Protein AF-X1LGA4-F1 (afdb_monomer)

Solvent-accessible surface area (backbone atoms only — not comparable to full-atom values): 5306 Å² total; per-residue (Å²): 132,86,81,79,70,82,78,80,75,78,58,66,29,38,62,68,54,42,18,71,73,70,72,46,55,51,68,57,51,52,50,35,46,72,70,61,72,43,72,74,44,72,62,88,93,43,64,30,31,47,49,67,52,52,52,50,46,47,63,76,65,62,71,74,51,75,63,61,48,48,51,54,51,53,52,54,56,58,60,55,65,69,67,79,78,119

Structure (mmCIF, N/CA/C/O backbone):
data_AF-X1LGA4-F1
#
_entry.id   AF-X1LGA4-F1
#
loop_
_atom_site.group_PDB
_atom_site.id
_atom_site.type_symbol
_atom_site.label_atom_id
_atom_site.label_alt_id
_atom_site.label_comp_id
_atom_site.label_asym_id
_atom_site.label_entity_id
_atom_site.label_seq_id
_atom_site.pdbx_PDB_ins_code
_atom_site.Cartn_x
_atom_site.Cartn_y
_atom_site.Cartn_z
_atom_site.occupancy
_atom_site.B_iso_or_equiv
_atom_site.auth_seq_id
_atom_site.auth_comp_id
_atom_site.auth_asym_id
_atom_site.auth_atom_id
_atom_site.pdbx_PDB_model_num
ATOM 1 N N . MET A 1 1 ? -33.848 -13.494 -15.726 1.00 54.88 1 MET A N 1
ATOM 2 C CA . MET A 1 1 ? -32.411 -13.160 -15.870 1.00 54.88 1 MET A CA 1
ATOM 3 C C . MET A 1 1 ? -32.030 -12.216 -14.734 1.00 54.88 1 MET A C 1
ATOM 5 O O . MET A 1 1 ? -32.634 -11.154 -14.633 1.00 54.88 1 MET A O 1
ATOM 9 N N . LYS A 1 2 ? -31.126 -12.604 -13.820 1.00 53.56 2 LYS A N 1
ATOM 10 C CA . LYS A 1 2 ? -30.653 -11.694 -12.759 1.00 53.56 2 LYS A CA 1
ATOM 11 C C . LYS A 1 2 ? -29.798 -10.607 -13.418 1.00 53.56 2 LYS A C 1
ATOM 13 O O . LYS A 1 2 ? -28.780 -10.931 -14.018 1.00 53.56 2 LYS A O 1
ATOM 18 N N . LYS A 1 3 ? -30.218 -9.341 -13.335 1.00 53.88 3 LYS A N 1
ATOM 19 C CA . LYS A 1 3 ? -29.389 -8.197 -13.739 1.00 53.88 3 LYS A CA 1
ATOM 20 C C . LYS A 1 3 ? -28.178 -8.159 -12.804 1.00 53.88 3 LYS A C 1
ATOM 22 O O . LYS A 1 3 ? -28.327 -7.847 -11.625 1.00 53.88 3 LYS A O 1
ATOM 27 N N . SER A 1 4 ? -27.001 -8.529 -13.299 1.00 57.22 4 SER A N 1
ATOM 28 C CA . SER A 1 4 ? -25.743 -8.302 -12.591 1.00 57.22 4 SER A CA 1
ATOM 29 C C . SER A 1 4 ? -25.484 -6.799 -12.594 1.00 57.22 4 SER A C 1
ATOM 31 O O . SER A 1 4 ? -25.108 -6.233 -13.620 1.00 57.22 4 SER A O 1
ATOM 33 N N . SER A 1 5 ? -25.759 -6.140 -11.470 1.00 63.41 5 SER A N 1
ATOM 34 C CA . SER A 1 5 ? -25.328 -4.758 -11.252 1.00 63.41 5 SER A CA 1
ATOM 35 C C . SER A 1 5 ? -23.815 -4.670 -11.487 1.00 63.41 5 SER A C 1
ATOM 37 O O . SER A 1 5 ? -23.107 -5.589 -11.054 1.00 63.41 5 SER A O 1
ATOM 39 N N . PRO A 1 6 ? -23.293 -3.623 -12.153 1.00 65.00 6 PRO A N 1
ATOM 40 C CA . PRO A 1 6 ? -21.855 -3.432 -12.250 1.00 65.00 6 PRO A CA 1
ATOM 41 C C . PRO A 1 6 ? -21.279 -3.398 -10.832 1.00 65.00 6 PRO A C 1
ATOM 43 O O . PRO A 1 6 ? -21.719 -2.622 -9.981 1.00 65.00 6 PRO A O 1
ATOM 46 N N . VAL A 1 7 ? -20.337 -4.299 -10.557 1.00 67.19 7 VAL A N 1
ATOM 47 C CA . VAL A 1 7 ? -19.660 -4.376 -9.264 1.00 67.19 7 VAL A CA 1
ATOM 48 C C . VAL A 1 7 ? -18.857 -3.088 -9.114 1.00 67.19 7 VAL A C 1
ATOM 50 O O . VAL A 1 7 ? -17.808 -2.937 -9.737 1.00 67.19 7 VAL A O 1
ATOM 53 N N . MET A 1 8 ? -19.367 -2.130 -8.334 1.00 70.62 8 MET A N 1
ATOM 54 C CA . MET A 1 8 ? -18.613 -0.931 -7.973 1.00 70.62 8 MET A CA 1
ATOM 55 C C . MET A 1 8 ? -17.325 -1.378 -7.282 1.00 70.62 8 MET A C 1
ATOM 57 O O . MET A 1 8 ? -17.355 -1.926 -6.179 1.00 70.62 8 MET A O 1
ATOM 61 N N . GLN A 1 9 ? -16.192 -1.187 -7.954 1.00 71.88 9 GLN A N 1
ATOM 62 C CA . GLN A 1 9 ? -14.900 -1.554 -7.394 1.00 71.88 9 GLN A CA 1
ATOM 63 C C . GLN A 1 9 ? -14.545 -0.581 -6.270 1.00 71.88 9 GLN A C 1
ATOM 65 O O . GLN A 1 9 ? -14.659 0.638 -6.408 1.00 71.88 9 GLN A O 1
ATOM 70 N N . LYS A 1 10 ? -14.139 -1.138 -5.130 1.00 83.12 10 LYS A N 1
ATOM 71 C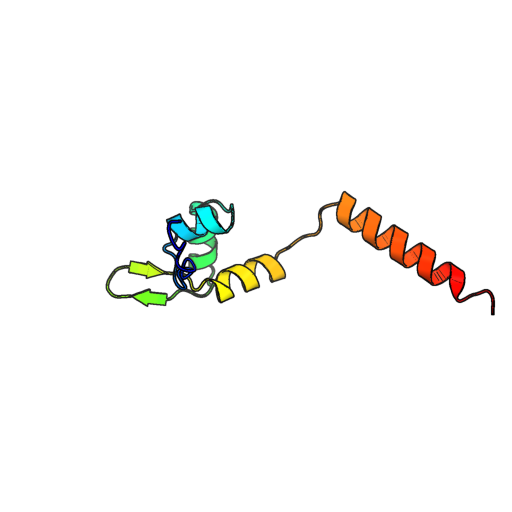 CA . LYS A 1 10 ? -13.809 -0.370 -3.933 1.00 83.12 10 LYS A CA 1
ATOM 72 C C . LYS A 1 10 ? -12.560 0.475 -4.201 1.00 83.12 10 LYS A C 1
ATOM 74 O O . LYS A 1 10 ? -11.555 -0.035 -4.683 1.00 83.12 10 LYS A O 1
ATOM 79 N N . ARG A 1 11 ? -12.630 1.771 -3.889 1.00 90.31 11 ARG A N 1
ATOM 80 C CA . ARG A 1 11 ? -11.520 2.715 -4.106 1.00 90.31 11 ARG A CA 1
ATOM 81 C C . ARG A 1 11 ? -10.399 2.568 -3.076 1.00 90.31 11 ARG A C 1
ATOM 83 O O . ARG A 1 11 ? -9.231 2.658 -3.430 1.00 90.31 11 ARG A O 1
ATOM 90 N N . PHE A 1 12 ? -10.767 2.343 -1.815 1.00 93.75 12 PHE A N 1
ATOM 91 C CA . PHE A 1 12 ? -9.832 2.258 -0.697 1.00 93.75 12 PHE A CA 1
ATOM 92 C C . PHE A 1 12 ? -9.762 0.842 -0.144 1.00 93.75 12 PHE A C 1
ATOM 94 O O . PHE A 1 12 ? -10.787 0.255 0.217 1.00 93.75 12 PHE A O 1
ATOM 101 N N . TYR A 1 13 ? -8.548 0.330 -0.007 1.00 93.94 13 TYR A N 1
ATOM 102 C CA . TYR A 1 13 ? -8.275 -0.994 0.522 1.00 93.94 13 TYR A CA 1
ATOM 103 C C . TYR A 1 13 ? -7.548 -0.900 1.858 1.00 93.94 13 TYR A C 1
ATOM 105 O O . TYR A 1 13 ? -6.632 -0.107 2.041 1.00 93.94 13 TYR A O 1
ATOM 113 N N . SER A 1 14 ? -7.924 -1.736 2.819 1.00 94.56 14 SER A N 1
ATOM 114 C CA . SER A 1 14 ? -7.059 -2.009 3.970 1.00 94.56 14 SER A CA 1
ATOM 115 C C . SER A 1 14 ? -5.756 -2.676 3.513 1.00 94.56 14 SER A C 1
ATOM 117 O O . SER A 1 14 ? -5.676 -3.208 2.407 1.00 94.56 14 SER A O 1
ATOM 119 N N . VAL A 1 15 ? -4.738 -2.720 4.374 1.00 93.50 15 VAL A N 1
ATOM 120 C CA . VAL A 1 15 ? -3.459 -3.382 4.042 1.00 93.50 15 VAL A CA 1
ATOM 121 C C . VAL A 1 15 ? -3.663 -4.845 3.626 1.00 93.50 15 VAL A C 1
ATOM 123 O O . VAL A 1 15 ? -3.056 -5.309 2.666 1.00 93.50 15 VAL A O 1
ATOM 126 N N . ARG A 1 16 ? -4.579 -5.564 4.289 1.00 93.88 16 ARG A N 1
ATOM 127 C CA . ARG A 1 16 ? -4.892 -6.962 3.959 1.00 93.88 16 ARG A CA 1
ATOM 128 C C . ARG A 1 16 ? -5.630 -7.104 2.626 1.00 93.88 16 ARG A C 1
ATOM 130 O O . ARG A 1 16 ? -5.331 -8.011 1.862 1.00 93.88 16 ARG A O 1
ATOM 137 N N . GLU A 1 17 ? -6.573 -6.210 2.335 1.00 94.12 17 GLU A N 1
ATOM 138 C CA . GLU A 1 17 ? -7.237 -6.180 1.024 1.00 94.12 17 GLU A CA 1
ATOM 139 C C . GLU A 1 17 ? -6.249 -5.819 -0.090 1.00 94.12 17 GLU A C 1
ATOM 141 O O . GLU A 1 17 ? -6.297 -6.404 -1.165 1.00 94.12 17 GLU A O 1
ATOM 146 N N . SER A 1 18 ? -5.310 -4.918 0.193 1.00 94.31 18 SER A N 1
ATOM 147 C CA . SER A 1 18 ? -4.259 -4.512 -0.741 1.00 94.31 18 SER A CA 1
ATOM 148 C C . SER A 1 18 ? -3.308 -5.666 -1.039 1.00 94.31 18 SER A C 1
ATOM 150 O O . SER A 1 18 ? -2.943 -5.866 -2.189 1.00 94.31 18 SER A O 1
ATOM 152 N N . ALA A 1 19 ? -2.957 -6.479 -0.039 1.00 94.44 19 ALA A N 1
ATOM 153 C CA . ALA A 1 19 ? -2.173 -7.697 -0.248 1.00 94.44 19 ALA A CA 1
ATOM 154 C C . ALA A 1 19 ? -2.876 -8.654 -1.225 1.00 94.44 19 ALA A C 1
ATOM 156 O O . ALA A 1 19 ? -2.276 -9.113 -2.191 1.00 94.44 19 ALA A O 1
ATOM 157 N N . ASN A 1 20 ? -4.179 -8.877 -1.030 1.00 93.69 20 ASN A N 1
ATOM 158 C CA . ASN A 1 20 ? -4.971 -9.726 -1.923 1.00 93.69 20 ASN A CA 1
ATOM 159 C C . ASN A 1 20 ? -5.118 -9.129 -3.331 1.00 93.69 20 ASN A C 1
ATOM 161 O O . ASN A 1 20 ? -5.124 -9.870 -4.306 1.00 93.69 20 ASN A O 1
ATOM 165 N N . TYR A 1 21 ? -5.257 -7.805 -3.438 1.00 92.25 21 TYR A N 1
ATOM 166 C CA . TYR A 1 21 ? -5.406 -7.107 -4.715 1.00 92.25 21 TYR A CA 1
ATOM 167 C C . TYR A 1 21 ? -4.108 -7.105 -5.534 1.00 92.25 21 TYR A C 1
ATOM 169 O O . TYR A 1 21 ? -4.133 -7.347 -6.735 1.00 92.25 21 TYR A O 1
ATOM 177 N N . THR A 1 22 ? -2.978 -6.845 -4.879 1.00 90.00 22 THR A N 1
ATOM 178 C CA . THR A 1 22 ? -1.669 -6.671 -5.529 1.00 90.00 22 THR A CA 1
ATOM 179 C C . THR A 1 22 ? -0.873 -7.969 -5.661 1.00 90.00 22 THR A C 1
ATOM 181 O O . THR A 1 22 ? 0.105 -8.011 -6.399 1.00 90.00 22 THR A O 1
ATOM 184 N N . GLY A 1 23 ? -1.239 -9.012 -4.910 1.00 90.31 23 GLY A N 1
ATOM 185 C CA . GLY A 1 23 ? -0.447 -10.237 -4.775 1.00 90.31 23 GLY A CA 1
ATOM 186 C C . GLY A 1 23 ? 0.795 -10.086 -3.886 1.00 90.31 23 GLY A C 1
ATOM 187 O O . GLY A 1 23 ? 1.548 -11.044 -3.719 1.00 90.31 23 GLY A O 1
ATOM 188 N N . LEU A 1 24 ? 1.027 -8.908 -3.297 1.00 90.50 24 LEU A N 1
ATOM 189 C CA . LEU A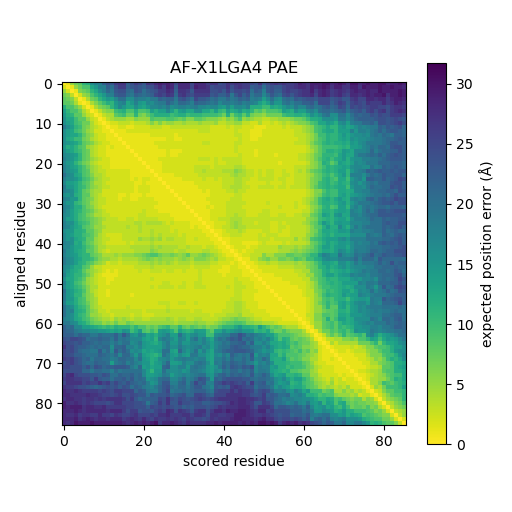 1 24 ? 2.154 -8.659 -2.399 1.00 90.50 24 LEU A CA 1
ATOM 190 C C . LEU A 1 24 ? 1.865 -9.155 -0.980 1.00 90.50 24 LEU A C 1
ATOM 192 O O . LEU A 1 24 ? 0.723 -9.195 -0.521 1.00 90.50 24 LEU A O 1
ATOM 196 N N . SER A 1 25 ? 2.920 -9.474 -0.229 1.00 93.06 25 SER A N 1
ATOM 197 C CA . SER A 1 25 ? 2.764 -9.833 1.180 1.00 93.06 25 SER A CA 1
ATOM 198 C C . SER A 1 25 ? 2.370 -8.613 2.021 1.00 93.06 25 SER A C 1
ATOM 200 O O . SER A 1 25 ? 2.858 -7.499 1.819 1.00 93.06 25 SER A O 1
ATOM 202 N N . ALA A 1 26 ? 1.511 -8.819 3.024 1.00 93.69 26 ALA A N 1
ATOM 203 C CA . ALA A 1 26 ? 1.120 -7.748 3.943 1.00 93.69 26 ALA A CA 1
ATOM 204 C C . ALA A 1 26 ? 2.334 -7.150 4.678 1.00 93.69 26 ALA A C 1
ATOM 206 O O . ALA A 1 26 ? 2.391 -5.941 4.882 1.00 93.69 26 ALA A O 1
ATOM 207 N N . SER A 1 27 ? 3.327 -7.977 5.029 1.00 94.25 27 SER A N 1
ATOM 208 C CA . SER A 1 27 ? 4.575 -7.525 5.655 1.00 94.25 27 SER A CA 1
ATOM 209 C C . SER A 1 27 ? 5.357 -6.565 4.758 1.00 94.25 27 SER A C 1
ATOM 211 O O . SER A 1 27 ? 5.808 -5.527 5.239 1.00 94.25 27 SER A O 1
ATOM 213 N N . LEU A 1 28 ? 5.460 -6.863 3.457 1.00 92.69 28 LEU A N 1
ATOM 214 C CA . LEU A 1 28 ? 6.088 -5.963 2.490 1.00 92.69 28 LEU A CA 1
ATOM 215 C C . LEU A 1 28 ? 5.321 -4.642 2.403 1.00 92.69 28 LEU A C 1
ATOM 217 O O . LEU A 1 28 ? 5.932 -3.579 2.455 1.00 92.69 28 LEU A O 1
ATOM 221 N N . LEU A 1 29 ? 3.989 -4.689 2.341 1.00 93.06 29 LEU A N 1
ATOM 222 C CA . LEU A 1 29 ? 3.168 -3.477 2.322 1.00 93.06 29 LEU A CA 1
ATOM 223 C C . LEU A 1 29 ? 3.363 -2.629 3.588 1.00 93.06 29 LEU A C 1
ATOM 225 O O . LEU A 1 29 ? 3.537 -1.420 3.478 1.00 93.06 29 LEU A O 1
ATOM 229 N N . TYR A 1 30 ? 3.413 -3.231 4.781 1.00 93.75 30 TYR A N 1
ATOM 230 C CA . TYR A 1 30 ? 3.720 -2.502 6.019 1.00 93.75 30 TYR A CA 1
ATOM 231 C C . TYR A 1 30 ? 5.121 -1.888 6.011 1.00 93.75 30 TYR A C 1
ATOM 233 O O . TYR A 1 30 ? 5.294 -0.756 6.467 1.00 93.75 30 TYR A O 1
ATOM 241 N N . GLN A 1 31 ? 6.112 -2.600 5.474 1.00 94.00 31 GLN A N 1
ATOM 242 C CA . GLN A 1 31 ? 7.456 -2.061 5.309 1.00 94.00 31 GLN A CA 1
ATOM 243 C C . GLN A 1 31 ? 7.448 -0.852 4.363 1.00 94.00 31 GLN A C 1
ATOM 245 O O . GLN A 1 31 ? 7.976 0.200 4.717 1.00 94.00 31 GLN A O 1
ATOM 250 N N . LYS A 1 32 ? 6.781 -0.952 3.208 1.00 92.50 32 LYS A N 1
ATOM 251 C CA . LYS A 1 32 ? 6.674 0.147 2.236 1.00 92.50 32 LYS A CA 1
ATOM 252 C C . LYS A 1 32 ? 5.881 1.341 2.755 1.00 92.50 32 LYS A C 1
ATOM 254 O O . LYS A 1 32 ? 6.24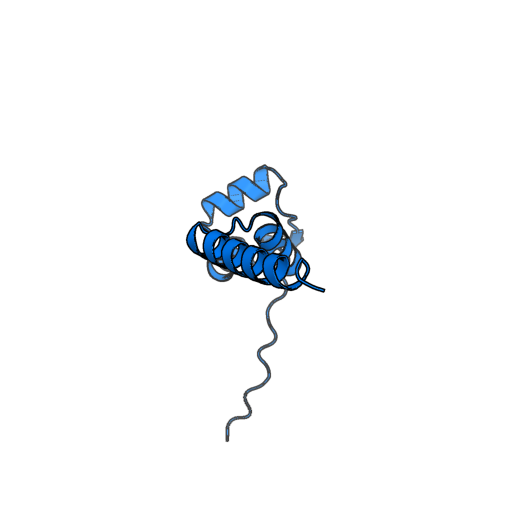5 2.480 2.477 1.00 92.50 32 LYS A O 1
ATOM 259 N N . LEU A 1 33 ? 4.870 1.099 3.583 1.00 92.12 33 LEU A N 1
ATOM 260 C CA . LEU A 1 33 ? 4.166 2.144 4.324 1.00 92.12 33 LEU A CA 1
ATOM 261 C C . LEU A 1 33 ? 5.087 2.860 5.320 1.00 92.12 33 LEU A C 1
ATOM 263 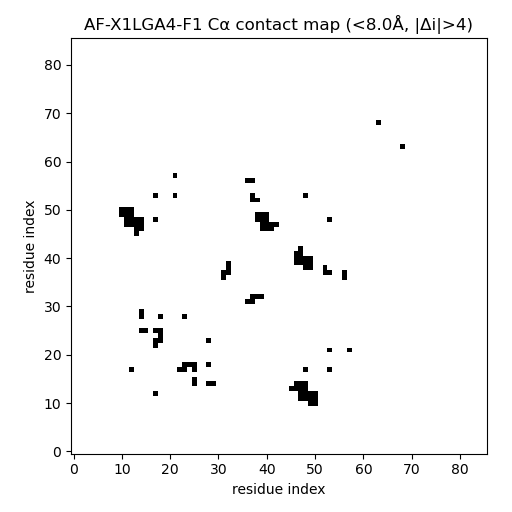O O . LEU A 1 33 ? 5.082 4.088 5.392 1.00 92.12 33 LEU A O 1
ATOM 267 N N . LYS A 1 34 ? 5.911 2.112 6.064 1.00 92.69 34 LYS A N 1
ATOM 268 C CA . LYS A 1 34 ? 6.893 2.678 7.002 1.00 92.69 34 LYS A CA 1
ATOM 269 C C . LYS A 1 34 ? 7.961 3.505 6.280 1.00 92.69 34 LYS A C 1
ATOM 271 O O . LYS A 1 34 ? 8.332 4.569 6.764 1.00 92.69 34 LYS A O 1
ATOM 276 N N . GLU A 1 35 ? 8.411 3.037 5.118 1.00 93.06 35 GLU A N 1
ATOM 277 C CA . GLU A 1 35 ? 9.351 3.734 4.226 1.00 93.06 35 GLU A CA 1
ATOM 278 C C . GLU A 1 35 ? 8.719 4.944 3.511 1.00 93.06 35 GLU A C 1
ATOM 280 O O . GLU A 1 35 ? 9.426 5.678 2.828 1.00 93.06 35 GLU A O 1
ATOM 285 N N . ARG A 1 36 ? 7.402 5.172 3.660 1.00 91.12 36 ARG A N 1
ATOM 286 C CA . ARG A 1 36 ? 6.621 6.180 2.917 1.00 91.12 36 ARG A CA 1
ATOM 287 C C . ARG A 1 36 ? 6.730 6.039 1.392 1.00 91.12 36 ARG A C 1
ATOM 289 O O . ARG A 1 36 ? 6.549 7.010 0.667 1.00 91.12 36 ARG A O 1
ATOM 296 N N . ALA A 1 37 ? 6.992 4.825 0.911 1.00 89.25 37 ALA A N 1
ATOM 297 C CA . ALA A 1 37 ? 7.068 4.514 -0.514 1.00 89.25 37 ALA A CA 1
ATOM 298 C C . ALA A 1 37 ? 5.679 4.388 -1.167 1.00 89.25 37 ALA A C 1
ATOM 300 O O . ALA A 1 37 ? 5.562 4.494 -2.384 1.00 89.25 37 ALA A O 1
ATOM 301 N N . ILE A 1 38 ? 4.635 4.155 -0.364 1.00 91.00 38 ILE A N 1
ATOM 302 C CA . ILE A 1 38 ? 3.237 4.102 -0.805 1.00 91.00 38 ILE A CA 1
ATOM 303 C C . ILE A 1 38 ? 2.435 5.089 0.038 1.00 91.00 38 I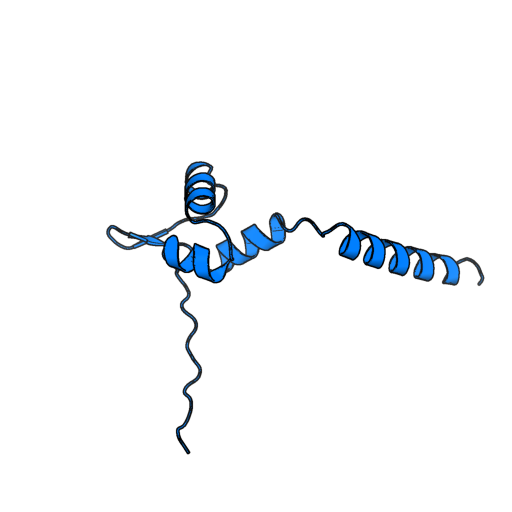LE A C 1
ATOM 305 O O . ILE A 1 38 ? 2.534 5.083 1.270 1.00 91.00 38 ILE A O 1
ATOM 309 N N . GLN A 1 39 ? 1.633 5.922 -0.622 1.00 90.75 39 GLN A N 1
ATOM 310 C CA . GLN A 1 39 ? 0.762 6.873 0.055 1.00 90.75 39 GLN A CA 1
ATOM 311 C C . GLN A 1 39 ? -0.318 6.131 0.849 1.00 90.75 39 GLN A C 1
ATOM 313 O O . GLN A 1 39 ? -0.909 5.157 0.386 1.00 90.75 39 GLN A O 1
ATOM 318 N N . SER A 1 40 ? -0.579 6.590 2.073 1.00 92.81 40 SER A N 1
ATOM 319 C CA . SER A 1 40 ? -1.584 5.988 2.947 1.00 92.81 40 SER A CA 1
ATOM 320 C C . SER A 1 40 ? -2.504 7.039 3.530 1.00 92.81 40 SER A C 1
ATOM 322 O O . SER A 1 40 ? -2.084 8.157 3.834 1.00 92.81 40 SER A O 1
ATOM 324 N N . TYR A 1 41 ? -3.760 6.656 3.705 1.00 93.25 41 TYR A N 1
ATOM 325 C CA . TYR A 1 41 ? -4.809 7.511 4.226 1.00 93.25 41 TYR A CA 1
ATOM 326 C C . TYR A 1 41 ? -5.364 6.914 5.506 1.00 93.25 41 TYR A C 1
ATOM 328 O O . TYR A 1 41 ? -5.430 5.695 5.681 1.00 93.25 41 TYR A O 1
ATOM 336 N N . ARG A 1 42 ? -5.792 7.783 6.418 1.00 91.69 42 ARG A N 1
ATOM 337 C CA . ARG A 1 42 ? -6.399 7.365 7.676 1.00 91.69 42 ARG A CA 1
ATOM 338 C C . ARG A 1 42 ? -7.880 7.707 7.656 1.00 91.69 42 ARG A C 1
ATOM 340 O O . ARG A 1 42 ? -8.243 8.873 7.557 1.00 91.69 42 ARG A O 1
ATOM 347 N N . ILE A 1 43 ? -8.724 6.685 7.759 1.00 89.94 43 ILE A N 1
ATOM 348 C CA . ILE A 1 43 ? -10.176 6.835 7.882 1.00 89.94 43 ILE A CA 1
ATOM 349 C C . ILE A 1 43 ? -10.552 6.353 9.284 1.00 89.94 43 ILE A C 1
ATOM 351 O O . ILE A 1 43 ? -10.576 5.152 9.570 1.00 89.94 43 ILE A O 1
ATOM 355 N N . GLY A 1 44 ? -10.769 7.309 10.190 1.00 90.25 44 GLY A N 1
ATOM 356 C CA . GLY A 1 44 ? -10.936 7.040 11.618 1.00 90.25 44 GLY A CA 1
ATOM 357 C C . GLY A 1 44 ? -9.682 6.398 12.221 1.00 90.25 44 GLY A C 1
ATOM 358 O O . GLY A 1 44 ? -8.595 6.975 12.209 1.00 90.25 44 GLY A O 1
ATOM 359 N N . THR A 1 45 ? -9.814 5.179 12.743 1.00 89.69 45 THR A N 1
ATOM 360 C CA . THR A 1 45 ? -8.697 4.424 13.339 1.00 89.69 45 THR A CA 1
ATOM 361 C C . THR A 1 45 ? -7.965 3.523 12.345 1.00 89.69 45 THR A C 1
ATOM 363 O O . THR A 1 45 ? -6.921 2.972 12.689 1.00 89.69 45 THR A O 1
ATOM 366 N N . LYS A 1 46 ? -8.478 3.377 11.116 1.00 88.75 46 LYS A N 1
ATOM 367 C CA . LYS A 1 46 ? -7.959 2.431 10.123 1.00 88.75 46 LYS A CA 1
ATOM 368 C C . LYS A 1 46 ? -7.066 3.128 9.103 1.00 88.75 46 LYS A C 1
ATOM 370 O O . LYS A 1 46 ? -7.382 4.220 8.633 1.00 88.75 46 LYS A O 1
ATOM 375 N N . ILE A 1 47 ? -5.978 2.455 8.743 1.00 92.25 47 ILE A N 1
ATOM 376 C CA . ILE A 1 47 ? -5.131 2.827 7.608 1.00 92.25 47 ILE A CA 1
ATOM 377 C C . ILE A 1 47 ? -5.689 2.145 6.362 1.00 92.25 47 ILE A C 1
ATOM 379 O O . ILE A 1 47 ? -5.964 0.940 6.374 1.00 92.25 47 ILE A O 1
ATOM 383 N N . VAL A 1 48 ? -5.849 2.926 5.303 1.00 94.56 48 VAL A N 1
ATOM 384 C CA . VAL A 1 48 ? -6.279 2.469 3.987 1.00 94.56 48 VAL A CA 1
ATOM 385 C C . VAL A 1 48 ? -5.349 3.013 2.908 1.00 94.56 48 VAL A C 1
ATOM 387 O O . VAL A 1 48 ? -4.685 4.032 3.083 1.00 94.56 48 VAL A O 1
ATOM 390 N N . LEU A 1 49 ? -5.313 2.309 1.792 1.00 94.62 49 LEU A N 1
ATOM 391 C CA . LEU A 1 49 ? -4.525 2.598 0.609 1.00 94.62 49 LEU A CA 1
ATOM 392 C C . LEU A 1 49 ? -5.498 2.902 -0.529 1.00 94.62 49 LEU A 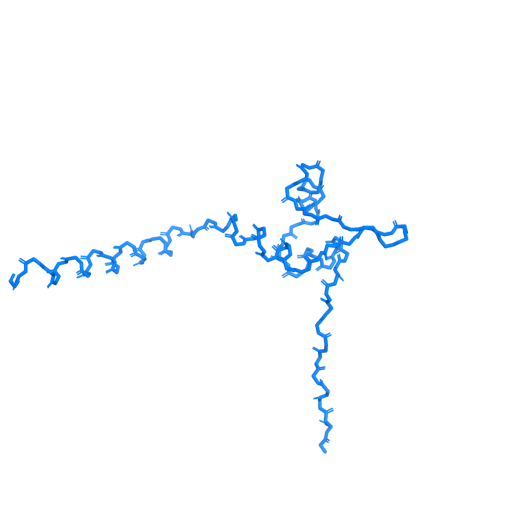C 1
ATOM 394 O O . LEU A 1 49 ? -6.473 2.164 -0.709 1.00 94.62 49 LEU A O 1
ATOM 398 N N . ASP A 1 50 ? -5.272 3.993 -1.258 1.00 94.12 50 ASP A N 1
ATOM 399 C CA . ASP A 1 50 ? -6.011 4.233 -2.496 1.00 94.12 50 ASP A CA 1
ATOM 400 C C . ASP A 1 50 ? -5.498 3.264 -3.561 1.00 94.12 50 ASP A C 1
ATOM 402 O O . ASP A 1 50 ? -4.300 2.991 -3.678 1.00 94.12 50 ASP A O 1
ATOM 406 N N . ARG A 1 51 ? -6.429 2.706 -4.325 1.00 92.75 51 ARG A N 1
ATOM 407 C CA . ARG A 1 51 ? -6.106 1.785 -5.402 1.00 92.75 51 ARG A CA 1
ATOM 408 C C . ARG A 1 51 ? -5.172 2.403 -6.444 1.00 92.75 51 ARG A C 1
ATOM 410 O O . ARG A 1 51 ? -4.263 1.716 -6.892 1.00 92.75 51 ARG A O 1
ATOM 417 N N . GLN A 1 52 ? -5.390 3.657 -6.833 1.00 92.38 52 GLN A N 1
ATOM 418 C CA . GLN A 1 52 ? -4.579 4.310 -7.861 1.00 92.38 52 GLN A CA 1
ATOM 419 C C . GLN A 1 52 ? -3.129 4.466 -7.403 1.00 92.38 52 GLN A C 1
ATOM 421 O O . GLN A 1 52 ? -2.212 4.262 -8.195 1.00 92.38 52 GLN A O 1
ATOM 426 N N . ASP A 1 53 ? -2.914 4.755 -6.120 1.00 92.25 53 ASP A N 1
ATOM 427 C CA . ASP A 1 53 ? -1.570 4.852 -5.551 1.00 92.25 53 ASP A CA 1
ATOM 428 C C . ASP A 1 53 ? -0.877 3.487 -5.508 1.00 92.25 53 ASP A C 1
ATOM 430 O O . ASP A 1 53 ? 0.311 3.386 -5.811 1.00 92.25 53 ASP A O 1
ATOM 434 N N . LEU A 1 54 ? -1.619 2.421 -5.180 1.00 91.94 54 LEU A N 1
ATOM 435 C CA . LEU A 1 54 ? -1.109 1.048 -5.250 1.00 91.94 54 LEU A CA 1
ATOM 436 C C . LEU A 1 54 ? -0.729 0.660 -6.680 1.00 91.94 54 LEU A C 1
ATOM 438 O O . LEU A 1 54 ? 0.365 0.141 -6.894 1.00 91.94 54 LEU A O 1
ATOM 442 N N . ASP A 1 55 ? -1.605 0.928 -7.649 1.00 91.56 55 ASP A N 1
ATOM 443 C CA . ASP A 1 55 ? -1.355 0.639 -9.062 1.00 91.56 55 ASP A CA 1
ATOM 444 C C . ASP A 1 55 ? -0.123 1.419 -9.556 1.00 91.56 55 ASP A C 1
ATOM 446 O O . ASP A 1 55 ? 0.771 0.842 -10.173 1.00 91.56 55 ASP A O 1
ATOM 450 N N . THR A 1 56 ? -0.018 2.702 -9.199 1.00 91.94 56 THR A N 1
ATOM 451 C CA . THR A 1 56 ? 1.135 3.555 -9.532 1.00 91.94 56 THR A CA 1
ATOM 452 C C . THR A 1 56 ? 2.425 3.013 -8.927 1.00 91.94 56 THR A C 1
ATOM 454 O O . THR A 1 56 ? 3.443 2.928 -9.614 1.00 91.94 56 THR A O 1
ATOM 457 N N . PHE A 1 57 ? 2.395 2.602 -7.656 1.00 90.12 57 PHE A N 1
ATOM 458 C CA . PHE A 1 57 ? 3.551 2.006 -6.995 1.00 90.12 57 PHE A CA 1
ATOM 459 C C . PHE A 1 57 ? 4.000 0.718 -7.693 1.00 90.12 57 PHE A C 1
ATOM 461 O O . PHE A 1 57 ? 5.195 0.537 -7.926 1.00 90.12 57 PHE A O 1
ATOM 468 N N . ILE A 1 58 ? 3.063 -0.162 -8.053 1.00 89.38 58 ILE A N 1
ATOM 469 C CA . ILE A 1 58 ? 3.384 -1.412 -8.748 1.00 89.38 58 ILE A CA 1
ATOM 470 C C . ILE A 1 58 ? 3.974 -1.120 -10.118 1.00 89.38 58 ILE A C 1
ATOM 472 O O . ILE A 1 58 ? 5.017 -1.671 -10.442 1.00 89.38 58 ILE A O 1
ATOM 476 N N . MET A 1 59 ? 3.359 -0.229 -10.895 1.00 87.88 59 MET A N 1
ATOM 477 C CA . MET A 1 59 ? 3.867 0.144 -12.216 1.00 87.88 59 MET A CA 1
ATOM 478 C C . MET A 1 59 ? 5.270 0.752 -12.137 1.00 87.88 59 MET A C 1
ATOM 480 O O . MET A 1 59 ? 6.126 0.415 -12.947 1.00 87.88 59 MET A O 1
ATOM 484 N N . ALA A 1 60 ? 5.535 1.595 -11.136 1.00 87.00 60 ALA A N 1
ATOM 485 C CA . ALA A 1 60 ? 6.850 2.201 -10.932 1.00 87.00 60 ALA A CA 1
ATOM 486 C C . ALA A 1 60 ? 7.932 1.187 -10.517 1.00 87.00 60 ALA A C 1
ATOM 488 O O . ALA A 1 60 ? 9.114 1.424 -10.752 1.00 87.00 60 ALA A O 1
ATOM 489 N N . ASN A 1 61 ? 7.540 0.071 -9.897 1.00 83.50 61 ASN A N 1
ATOM 490 C CA . ASN A 1 61 ? 8.447 -0.973 -9.410 1.00 83.50 61 ASN A CA 1
ATOM 491 C C . ASN A 1 61 ? 8.346 -2.273 -10.220 1.00 83.50 61 ASN A C 1
ATOM 493 O O . ASN A 1 61 ? 8.920 -3.290 -9.825 1.00 83.50 61 ASN A O 1
ATOM 497 N N . ALA A 1 62 ? 7.621 -2.259 -11.339 1.00 76.88 62 ALA A N 1
ATOM 498 C CA . ALA A 1 62 ? 7.506 -3.399 -12.225 1.00 76.88 62 ALA A CA 1
ATOM 499 C C . ALA A 1 62 ? 8.860 -3.619 -12.905 1.00 76.88 62 ALA A C 1
ATOM 501 O O . ALA A 1 62 ? 9.242 -2.910 -13.835 1.00 76.88 62 ALA A O 1
ATOM 502 N N . VAL A 1 63 ? 9.610 -4.605 -12.417 1.00 68.19 63 VAL A N 1
ATOM 503 C CA . VAL A 1 63 ? 10.794 -5.107 -13.110 1.00 68.19 63 VAL A CA 1
ATOM 504 C C . VAL A 1 63 ? 10.300 -6.152 -14.102 1.00 68.19 63 VAL A C 1
ATOM 506 O O . VAL A 1 63 ? 9.753 -7.173 -13.685 1.00 68.19 63 VAL A O 1
ATOM 509 N N . MET A 1 64 ? 10.467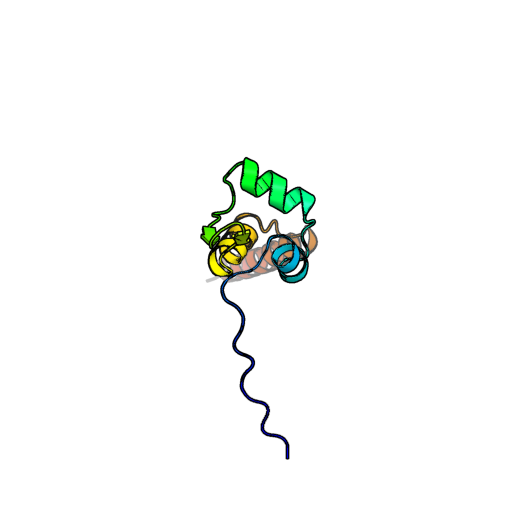 -5.888 -15.403 1.00 61.91 64 MET A N 1
ATOM 510 C CA . MET A 1 64 ? 10.189 -6.882 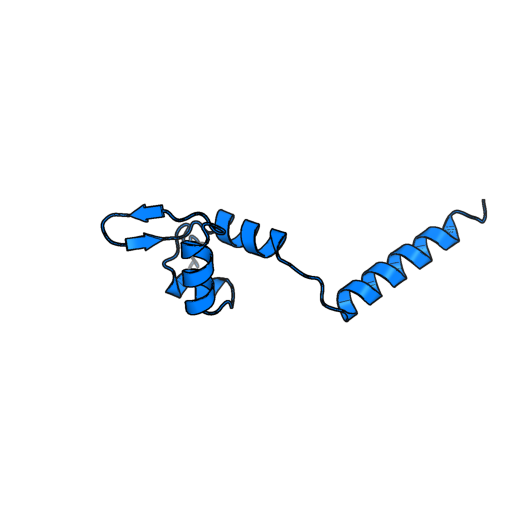-16.447 1.00 61.91 64 MET A CA 1
ATOM 511 C C . MET A 1 64 ? 10.968 -8.152 -16.125 1.00 61.91 64 MET A C 1
ATOM 513 O O . MET A 1 64 ? 12.162 -8.090 -15.807 1.00 61.91 64 MET A O 1
ATOM 517 N N . ASN A 1 65 ? 10.305 -9.305 -16.200 1.00 74.25 65 ASN A N 1
ATOM 518 C CA . ASN A 1 65 ? 11.028 -10.556 -16.030 1.00 74.25 65 ASN A CA 1
ATOM 519 C C . ASN A 1 65 ? 12.024 -10.740 -17.198 1.00 74.25 65 ASN A C 1
ATOM 521 O O . ASN A 1 65 ? 11.928 -10.089 -18.243 1.00 74.25 65 ASN A O 1
ATOM 525 N N . SER A 1 66 ? 13.009 -11.622 -17.027 1.00 72.12 66 SER A N 1
ATOM 526 C CA . SER A 1 66 ? 14.061 -11.834 -18.029 1.00 72.12 66 SER A CA 1
ATOM 527 C C . SER A 1 66 ? 13.535 -12.243 -19.406 1.00 72.12 66 SER A C 1
ATOM 529 O O . SER A 1 66 ? 14.155 -11.908 -20.415 1.00 72.12 66 SER A O 1
ATOM 531 N N . ASP A 1 67 ? 12.417 -12.960 -19.460 1.00 77.81 67 ASP A N 1
ATOM 532 C CA . ASP A 1 67 ? 11.806 -13.431 -20.699 1.00 77.81 67 ASP A CA 1
ATOM 533 C C 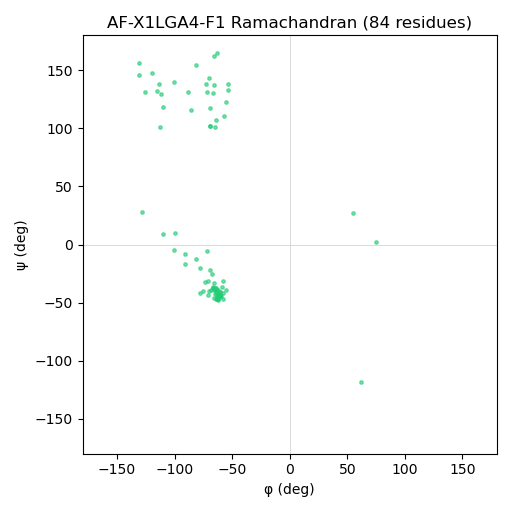. ASP A 1 67 ? 11.034 -12.307 -21.401 1.00 77.81 67 ASP A C 1
ATOM 535 O O . ASP A 1 67 ? 11.231 -12.098 -22.597 1.00 77.81 67 ASP A O 1
ATOM 539 N N . GLU A 1 68 ? 10.288 -11.492 -20.652 1.00 75.94 68 GLU A N 1
ATOM 540 C CA . GLU A 1 68 ? 9.634 -10.280 -21.169 1.00 75.94 68 GLU A CA 1
ATOM 541 C C . GLU A 1 68 ? 10.663 -9.279 -21.717 1.00 75.94 68 GLU A C 1
ATOM 543 O O . GLU A 1 68 ? 10.478 -8.692 -22.786 1.00 75.94 68 GLU A O 1
ATOM 548 N N . LEU A 1 69 ? 11.798 -9.120 -21.025 1.00 75.38 69 LEU A N 1
ATOM 549 C CA . LEU A 1 69 ? 12.895 -8.271 -21.485 1.00 75.38 69 LEU A CA 1
ATOM 550 C C . LEU A 1 69 ? 13.529 -8.813 -22.776 1.00 75.38 69 LEU A C 1
ATOM 552 O O . LEU A 1 69 ? 13.820 -8.045 -23.694 1.00 75.38 69 LEU A O 1
ATOM 556 N N . ARG A 1 70 ? 13.739 -10.132 -22.876 1.00 80.00 70 ARG A N 1
ATOM 557 C CA . ARG A 1 70 ? 14.273 -10.780 -24.088 1.00 80.00 70 ARG A CA 1
ATOM 558 C C . ARG A 1 70 ? 13.355 -10.585 -25.285 1.00 80.00 70 ARG A C 1
ATOM 560 O O . ARG A 1 70 ? 13.845 -10.300 -26.379 1.00 80.00 70 ARG A O 1
ATOM 567 N N . GLU A 1 71 ? 12.052 -10.732 -25.086 1.00 83.44 71 GLU A N 1
ATOM 568 C CA . GLU A 1 71 ? 11.056 -10.570 -26.140 1.00 83.44 71 GLU A CA 1
ATOM 569 C C . GLU A 1 71 ? 11.013 -9.121 -26.641 1.00 83.44 71 GLU A C 1
ATOM 571 O O . GLU A 1 71 ? 11.151 -8.876 -27.843 1.00 83.44 71 GLU A O 1
ATOM 576 N N . PHE A 1 72 ? 11.003 -8.157 -25.717 1.00 77.12 72 PHE A N 1
ATOM 577 C CA . PHE A 1 72 ? 11.073 -6.732 -26.039 1.00 77.12 72 PHE A CA 1
ATOM 578 C C . PHE A 1 72 ? 12.350 -6.353 -26.811 1.00 77.12 72 PHE A C 1
ATOM 580 O O . PHE A 1 72 ? 12.305 -5.626 -27.810 1.00 77.12 72 PHE A O 1
ATOM 587 N N . LEU A 1 73 ? 13.512 -6.867 -26.386 1.00 84.50 73 LEU A N 1
ATOM 588 C CA . LEU A 1 73 ? 14.786 -6.632 -27.072 1.00 84.50 73 LEU A CA 1
ATOM 589 C C . LEU A 1 73 ? 14.794 -7.240 -28.481 1.00 84.50 73 LEU A C 1
ATOM 591 O O . LEU A 1 73 ? 15.264 -6.600 -29.427 1.00 84.50 73 LEU A O 1
ATOM 595 N N . LYS A 1 74 ? 14.242 -8.446 -28.648 1.00 84.94 74 LYS A N 1
ATOM 596 C CA . LYS A 1 74 ? 14.144 -9.124 -29.947 1.00 84.94 74 LYS A CA 1
ATOM 597 C C . LYS A 1 74 ? 13.269 -8.338 -30.925 1.00 84.94 74 LYS A C 1
ATOM 599 O O . LYS A 1 74 ? 13.655 -8.151 -32.082 1.00 84.94 74 LYS A O 1
ATOM 604 N N . GLU A 1 75 ? 12.141 -7.812 -30.456 1.00 83.38 75 GLU A N 1
ATOM 605 C CA . GLU A 1 75 ? 11.233 -6.988 -31.256 1.00 83.38 75 GLU A CA 1
ATOM 606 C C . GLU A 1 75 ? 11.914 -5.690 -31.727 1.00 83.38 75 GLU A C 1
ATOM 608 O O . GLU A 1 75 ? 11.916 -5.378 -32.924 1.00 83.38 75 GLU A O 1
ATOM 613 N N . LYS A 1 76 ? 12.607 -4.981 -30.824 1.00 79.31 76 LYS A N 1
ATOM 614 C CA . LYS A 1 76 ? 13.343 -3.744 -31.147 1.00 79.31 76 LYS A CA 1
ATOM 615 C C . LYS A 1 76 ? 14.500 -3.961 -32.125 1.00 79.31 76 LYS A C 1
ATOM 617 O O . LYS A 1 76 ? 14.711 -3.125 -33.007 1.00 79.31 76 LYS A O 1
ATOM 622 N N . MET A 1 77 ? 15.224 -5.074 -32.009 1.00 80.38 77 MET A N 1
ATOM 623 C CA . MET A 1 77 ? 16.311 -5.424 -32.935 1.00 80.38 77 MET A CA 1
ATOM 624 C C . MET A 1 77 ? 15.779 -5.723 -34.344 1.00 80.38 77 MET A C 1
ATOM 626 O O . MET A 1 77 ? 16.372 -5.285 -35.332 1.00 80.38 77 MET A O 1
ATOM 630 N N . SER A 1 78 ? 14.615 -6.374 -34.451 1.00 74.38 78 SER A N 1
ATOM 631 C CA . SER A 1 78 ? 13.960 -6.638 -35.741 1.00 74.38 78 SER A CA 1
ATOM 632 C C . SER A 1 78 ? 13.478 -5.357 -36.441 1.00 74.38 78 SER A C 1
ATOM 634 O O . SER A 1 78 ? 13.604 -5.220 -37.660 1.00 74.38 78 SER A O 1
ATOM 636 N N . ALA A 1 79 ? 12.997 -4.375 -35.670 1.00 67.69 79 ALA A N 1
ATOM 637 C CA . ALA A 1 79 ? 12.535 -3.089 -36.188 1.00 67.69 79 ALA A CA 1
ATOM 638 C C . ALA A 1 79 ? 13.690 -2.200 -36.683 1.00 67.69 79 ALA A C 1
ATOM 640 O O . ALA A 1 79 ? 13.522 -1.436 -37.635 1.00 67.69 79 ALA A O 1
ATOM 641 N N . LYS A 1 80 ? 14.879 -2.316 -36.075 1.00 59.53 80 LYS A N 1
ATOM 642 C CA . LYS A 1 80 ? 16.074 -1.557 -36.474 1.00 59.53 80 LYS A CA 1
ATOM 643 C C . LYS A 1 80 ? 16.675 -2.067 -37.789 1.00 59.53 80 LYS A C 1
ATOM 645 O O . LYS A 1 80 ? 17.145 -1.263 -38.587 1.00 59.53 80 LYS A O 1
ATOM 650 N N . SER A 1 81 ? 16.577 -3.371 -38.063 1.00 58.47 81 SER A N 1
ATOM 651 C CA . SER A 1 81 ? 17.080 -3.965 -39.312 1.00 58.47 81 SER A CA 1
ATOM 652 C C . SER A 1 81 ? 16.280 -3.559 -40.559 1.00 58.47 81 SER A C 1
ATOM 654 O O . SER A 1 81 ? 16.822 -3.608 -41.657 1.00 58.47 81 SER A O 1
ATOM 656 N N . LYS A 1 82 ? 15.016 -3.130 -40.418 1.00 57.03 82 LYS A N 1
ATOM 657 C CA . LYS A 1 82 ? 14.178 -2.688 -41.552 1.00 57.03 82 LYS A CA 1
ATOM 658 C C . LYS A 1 82 ? 14.427 -1.239 -41.997 1.00 57.03 82 LYS A C 1
ATOM 660 O O . LYS A 1 82 ? 13.951 -0.857 -43.056 1.00 57.03 82 LYS A O 1
ATOM 665 N N . LYS A 1 83 ? 15.149 -0.430 -41.209 1.00 53.97 83 LYS A N 1
ATOM 666 C CA . LYS A 1 83 ? 15.424 0.993 -41.507 1.00 53.97 83 LYS A CA 1
ATOM 667 C C . LYS A 1 83 ? 16.811 1.273 -42.097 1.00 53.97 83 LYS A C 1
ATOM 669 O O . LYS A 1 83 ? 17.081 2.414 -42.439 1.00 53.97 83 LYS A O 1
ATOM 674 N N . ALA A 1 84 ? 17.678 0.268 -42.208 1.00 54.34 84 ALA A N 1
ATOM 675 C CA . ALA A 1 84 ? 19.031 0.420 -42.758 1.00 54.34 84 ALA A CA 1
ATOM 676 C C . ALA A 1 84 ? 19.150 -0.023 -44.234 1.00 54.34 84 ALA A C 1
ATOM 678 O O . ALA A 1 84 ? 20.259 -0.155 -44.738 1.00 54.34 84 ALA A O 1
ATOM 679 N N . GLY A 1 85 ? 18.023 -0.287 -44.907 1.00 56.25 85 GLY A N 1
ATOM 680 C CA . GLY A 1 85 ? 17.968 -0.775 -46.292 1.00 56.25 85 GLY A CA 1
ATOM 681 C C . GLY A 1 85 ? 17.062 0.044 -47.217 1.00 56.25 85 GLY A C 1
ATOM 682 O O . GLY A 1 85 ? 16.490 -0.521 -48.144 1.00 56.25 85 GLY A O 1
ATOM 683 N N . SER A 1 86 ? 16.878 1.341 -46.953 1.00 44.72 86 SER A N 1
ATOM 684 C CA . SER A 1 86 ? 16.231 2.297 -47.869 1.00 44.72 86 SER A CA 1
ATOM 685 C C . SER A 1 86 ? 17.102 3.525 -48.044 1.00 44.72 86 SER A C 1
ATOM 687 O O . SER A 1 86 ? 17.719 3.928 -47.032 1.00 44.72 86 SER A O 1
#

Radius of gyration: 19.94 Å; Cα contacts (8 Å, |Δi|>4): 59; chains: 1; bounding box: 51×21×61 Å

pLDDT: mean 82.46, std 13.55, range [44.72, 94.62]

Foldseek 3Di:
DDPPDPDPDDFKAALVRLCVVVVHDSVVVVVCVVVVVFDWDDDDPGIIGGPVSSVVSCVVVDDQPPVSVVVVVVVVVVVVVVPVPD

InterPro domains:
  IPR010093 SinI-like, DNA-binding domain [TIGR01764] (12-58)
  IPR041657 Helix-turn-helix domain, group 17 [PF12728] (12-61)

Nearest PDB structures (foldseek):
  4j2n-assembly1_A  TM=8.642E-01  e=5.821E-03  Pukovnikvirus pukovnik
  6ama-assembly1_B  TM=7.118E-01  e=2.050E-02  Streptomyces venezuelae
  6amk-assembly1_A  TM=7.725E-01  e=8.803E-02  Streptomyces venezuelae
  6ama-assembly1_A  TM=7.291E-01  e=1.496E-01  Streptomyces venezuelae
  6amk-assembly1_B  TM=6.935E-01  e=1.824E-01  Streptomyces venezuelae

Organism: NCBI:txid412755

Secondary structure (DSSP, 8-state):
----------SEEEHHHHHHHH---HHHHHHHHHTT-S--EEETTEEEEEHHHHHHHHHHT----HHHHHHHHHHHHHHHHTSS--

Sequence (86 aa):
MKKSSPVMQKRFYSVRESANYTGLSASLLYQKLKERAIQSYRIGTKIVLDRQDLDTFIMANAVMNSDELREFLKEKMSAKSKKAGS

Mean predicted aligned error: 11.22 Å